Protein AF-A0A672M7U2-F1 (afdb_monomer)

Mean predicted aligned error: 5.28 Å

Second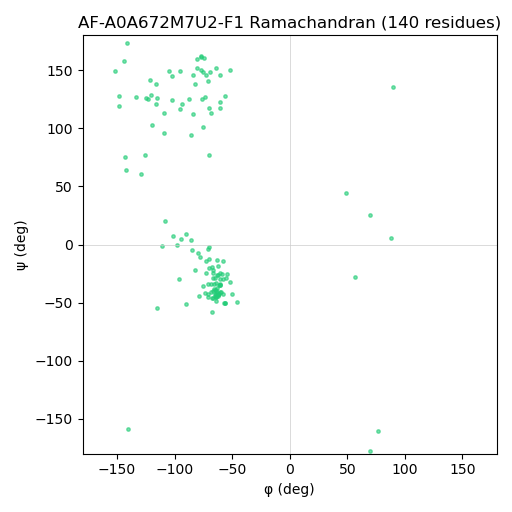ary structure (DSSP, 8-state):
-PPPEEEEEE--S-TTSHHHHHHHHHHHHHHHTTPEEEEEETTTTT------GGGB-S--S-GGG--HHHHHHHHHHTT-B-HHHHHHHHHHHH-SEESSSSS--------SS-GGGGSTTSTT--TTTGGGHIIIIIGGG-

Solvent-accessible surface area (backbone atoms only — not comparable to full-atom values): 8501 Å² total; per-residue (Å²): 130,84,79,48,27,32,37,45,80,40,85,65,83,52,79,89,34,70,67,38,53,52,50,52,52,50,51,52,55,41,43,76,72,56,30,49,74,47,75,48,46,40,54,86,65,65,56,82,86,72,92,56,77,77,52,40,56,77,83,68,92,46,73,96,67,73,48,68,73,64,50,50,54,51,25,53,77,70,72,24,44,27,70,69,61,48,52,54,52,51,51,56,72,64,17,59,32,23,67,52,43,75,25,62,62,68,93,82,86,87,74,94,68,58,75,72,35,35,33,76,89,20,92,71,27,40,55,69,63,77,50,43,50,58,49,70,68,27,54,67,61,78

Structure (mmCIF, N/CA/C/O backbone):
data_AF-A0A672M7U2-F1
#
_entry.id   AF-A0A672M7U2-F1
#
loop_
_atom_site.group_PDB
_atom_site.id
_atom_site.type_symbol
_atom_site.label_atom_id
_atom_site.label_alt_id
_atom_site.label_comp_id
_atom_site.label_asym_id
_atom_site.label_entity_id
_atom_site.label_seq_id
_atom_site.pdbx_PDB_ins_code
_atom_site.Cartn_x
_atom_site.Cartn_y
_atom_site.Cartn_z
_atom_site.occupancy
_atom_site.B_iso_or_equiv
_atom_site.auth_seq_id
_atom_site.auth_comp_id
_atom_site.auth_asym_id
_atom_site.auth_atom_id
_atom_site.pdbx_PDB_model_num
ATOM 1 N N . MET A 1 1 ? -28.865 -6.732 -4.164 1.00 60.06 1 MET A N 1
ATOM 2 C CA . MET A 1 1 ? -27.720 -5.914 -4.630 1.00 60.06 1 MET A CA 1
ATOM 3 C C . MET A 1 1 ? -26.501 -6.818 -4.697 1.00 60.06 1 MET A C 1
ATOM 5 O O . MET A 1 1 ? -26.462 -7.764 -3.918 1.00 60.06 1 MET A O 1
ATOM 9 N N . ALA A 1 2 ? -25.561 -6.577 -5.613 1.00 78.38 2 ALA A N 1
ATOM 10 C CA . ALA A 1 2 ? -24.298 -7.317 -5.638 1.00 78.38 2 ALA A CA 1
ATOM 11 C C . ALA A 1 2 ? -23.480 -7.039 -4.363 1.00 78.38 2 ALA A C 1
ATOM 13 O O . ALA A 1 2 ? -23.625 -5.975 -3.753 1.00 78.38 2 ALA A O 1
ATOM 14 N N . GLN A 1 3 ? -22.654 -8.002 -3.948 1.00 85.81 3 GLN A N 1
ATOM 15 C CA . GLN A 1 3 ? -21.775 -7.831 -2.796 1.00 85.81 3 GLN A CA 1
ATOM 16 C C . GLN A 1 3 ? -20.611 -6.908 -3.167 1.00 85.81 3 GLN A C 1
ATOM 18 O O . GLN A 1 3 ? -19.909 -7.161 -4.143 1.00 85.81 3 GLN A O 1
ATOM 23 N N . LYS A 1 4 ? -20.400 -5.854 -2.377 1.00 91.25 4 LYS A N 1
ATOM 24 C CA . LYS A 1 4 ? -19.287 -4.919 -2.571 1.00 91.25 4 LYS A CA 1
ATOM 25 C C . LYS A 1 4 ? -17.980 -5.518 -2.071 1.00 91.25 4 LYS A C 1
ATOM 27 O O . LYS A 1 4 ? -17.990 -6.253 -1.087 1.00 91.25 4 LYS A O 1
ATOM 32 N N . THR A 1 5 ? -16.857 -5.140 -2.672 1.00 93.06 5 THR A N 1
ATOM 33 C CA . THR A 1 5 ? -15.523 -5.582 -2.231 1.00 93.06 5 THR A CA 1
ATOM 34 C C . THR A 1 5 ? -14.691 -4.393 -1.755 1.00 93.06 5 THR A C 1
ATOM 36 O O . THR A 1 5 ? -14.699 -3.344 -2.395 1.00 93.06 5 THR A O 1
ATOM 39 N N . ALA A 1 6 ? -13.965 -4.553 -0.651 1.00 92.00 6 ALA A N 1
ATOM 40 C CA . ALA A 1 6 ? -13.003 -3.583 -0.135 1.00 92.00 6 ALA A CA 1
ATOM 41 C C . ALA A 1 6 ? -11.607 -4.217 -0.034 1.00 92.00 6 ALA A C 1
ATOM 43 O O . ALA A 1 6 ? -11.502 -5.378 0.357 1.00 92.00 6 ALA A O 1
ATOM 44 N N . LEU A 1 7 ? -10.553 -3.464 -0.356 1.00 93.75 7 LEU A N 1
ATOM 45 C CA . LEU A 1 7 ? -9.155 -3.880 -0.209 1.00 93.75 7 LEU A CA 1
ATOM 46 C C . LEU A 1 7 ? -8.454 -2.997 0.826 1.00 93.75 7 LEU A C 1
ATOM 48 O O . LEU A 1 7 ? -8.445 -1.772 0.702 1.00 93.75 7 LEU A O 1
ATOM 52 N N . ILE A 1 8 ? -7.844 -3.634 1.824 1.00 92.44 8 ILE A N 1
ATOM 53 C CA . ILE A 1 8 ? -7.008 -2.987 2.836 1.00 92.44 8 ILE A CA 1
ATOM 54 C C . ILE A 1 8 ? -5.553 -3.378 2.577 1.00 92.44 8 ILE A C 1
ATOM 56 O O . ILE A 1 8 ? -5.175 -4.532 2.767 1.00 92.44 8 ILE A O 1
ATOM 60 N N . VAL A 1 9 ? -4.726 -2.409 2.188 1.00 92.62 9 VAL A N 1
ATOM 61 C CA . VAL A 1 9 ? -3.267 -2.571 2.165 1.00 92.62 9 VAL A CA 1
ATOM 62 C C . VAL A 1 9 ? -2.733 -2.193 3.545 1.00 92.62 9 VAL A C 1
ATOM 64 O O . VAL A 1 9 ? -3.026 -1.110 4.051 1.00 92.62 9 VAL A O 1
ATOM 67 N N . TYR A 1 10 ? -1.987 -3.095 4.177 1.00 92.38 10 TYR A N 1
ATOM 68 C CA . TYR A 1 10 ? -1.482 -2.937 5.538 1.00 92.38 10 TYR A CA 1
ATOM 69 C C . TYR A 1 10 ? 0.041 -3.098 5.567 1.00 92.38 10 TYR A C 1
ATOM 71 O O . TYR A 1 10 ? 0.587 -4.097 5.106 1.00 92.38 10 TYR A O 1
ATOM 79 N N . ALA A 1 11 ? 0.722 -2.100 6.129 1.00 93.62 11 ALA A N 1
ATOM 80 C CA . ALA A 1 11 ? 2.171 -1.945 6.051 1.00 93.62 11 ALA A CA 1
ATOM 81 C C . ALA A 1 11 ? 2.794 -1.738 7.444 1.00 93.62 11 ALA A C 1
ATOM 83 O O . ALA A 1 11 ? 3.389 -0.697 7.715 1.00 93.62 11 ALA A O 1
ATOM 84 N N . HIS A 1 12 ? 2.646 -2.711 8.353 1.00 92.81 12 HIS A N 1
ATOM 85 C CA . HIS A 1 12 ? 3.325 -2.662 9.653 1.00 92.81 12 HIS A CA 1
ATOM 86 C C . HIS A 1 12 ? 3.680 -4.060 10.201 1.00 92.81 12 HIS A C 1
ATOM 88 O O . HIS A 1 12 ? 2.823 -4.924 10.356 1.00 92.81 12 HIS A O 1
ATOM 94 N N . GLN A 1 13 ? 4.945 -4.272 10.570 1.00 91.88 13 GLN A N 1
ATOM 95 C CA . GLN A 1 13 ? 5.507 -5.589 10.903 1.00 91.88 13 GLN A CA 1
ATOM 96 C C . GLN A 1 13 ? 4.952 -6.246 12.176 1.00 91.88 13 GLN A C 1
ATOM 98 O O . GLN A 1 13 ? 4.953 -7.468 12.290 1.00 91.88 13 GLN A O 1
ATOM 103 N N . SER A 1 14 ? 4.516 -5.460 13.167 1.00 92.44 14 SER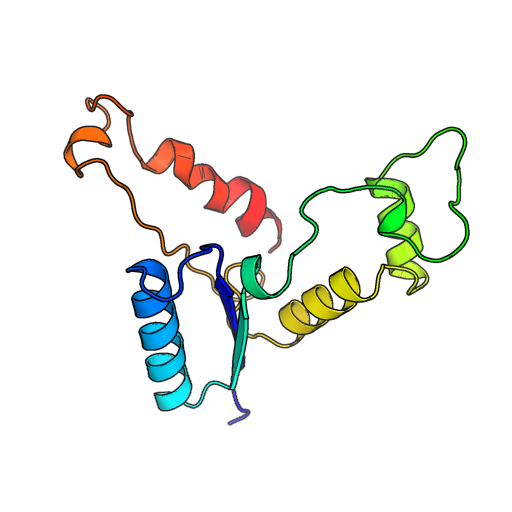 A N 1
ATOM 104 C CA . SER A 1 14 ? 4.053 -6.012 14.451 1.00 92.44 14 SER A CA 1
ATOM 105 C C . SER A 1 14 ? 2.533 -6.230 14.471 1.00 92.44 14 SER A C 1
ATOM 107 O O . SER A 1 14 ? 1.796 -5.240 14.363 1.00 92.44 14 SER A O 1
ATOM 109 N N . PRO A 1 15 ? 2.044 -7.469 14.698 1.00 90.38 15 PRO A N 1
ATOM 110 C CA . PRO A 1 15 ? 0.616 -7.763 14.840 1.00 90.38 15 PRO A CA 1
ATOM 111 C C . PRO A 1 15 ? 0.032 -7.273 16.176 1.00 90.38 15 PRO A C 1
ATOM 113 O O . PRO A 1 15 ? -1.180 -7.177 16.311 1.00 90.38 15 PRO A O 1
ATOM 116 N N . ALA A 1 16 ? 0.874 -6.922 17.154 1.00 93.62 16 ALA A N 1
ATOM 117 C CA . ALA A 1 16 ? 0.459 -6.307 18.419 1.00 93.62 16 ALA A CA 1
ATOM 118 C C . ALA A 1 16 ? 0.421 -4.764 18.354 1.00 93.62 16 ALA A C 1
ATOM 120 O O . ALA A 1 16 ? 0.322 -4.094 19.380 1.00 93.62 16 ALA A O 1
ATOM 121 N N . SER A 1 17 ? 0.566 -4.181 17.161 1.00 92.12 17 SER A N 1
ATOM 122 C CA . SER A 1 17 ? 0.586 -2.730 16.974 1.00 92.12 17 SER A CA 1
ATOM 123 C C . SER A 1 17 ? -0.809 -2.106 16.957 1.00 92.12 17 SER A C 1
ATOM 125 O O . SER A 1 17 ? -1.803 -2.749 16.623 1.00 92.12 17 SER A O 1
ATOM 127 N N . PHE A 1 18 ? -0.872 -0.798 17.217 1.00 91.25 18 PHE A N 1
ATOM 128 C CA . PHE A 1 18 ? -2.102 -0.029 17.023 1.00 91.25 18 PHE A CA 1
ATOM 129 C C . PHE A 1 18 ? -2.584 -0.060 15.560 1.00 91.25 18 PHE A C 1
ATOM 131 O O . PHE A 1 18 ? -3.784 -0.120 15.312 1.00 91.25 18 PHE A O 1
ATOM 138 N N . ASN A 1 19 ? -1.661 -0.100 14.590 1.00 91.12 19 ASN A N 1
ATOM 139 C CA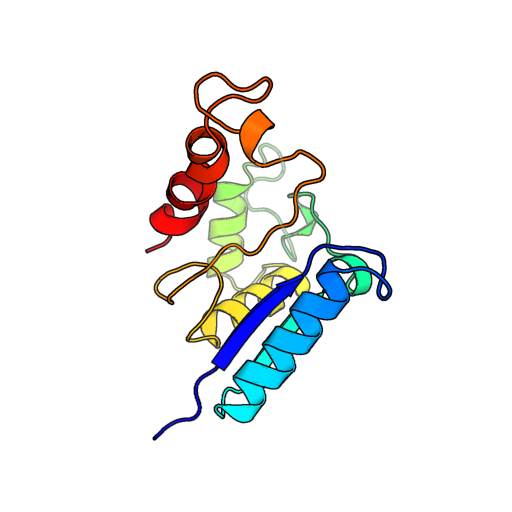 . ASN A 1 19 ? -2.002 -0.240 13.173 1.00 91.12 19 ASN A CA 1
ATOM 140 C C . ASN A 1 19 ? -2.670 -1.596 12.874 1.00 91.12 19 ASN A C 1
ATOM 142 O O . ASN A 1 19 ? -3.640 -1.636 12.119 1.00 91.12 19 ASN A O 1
ATOM 146 N N . ALA A 1 20 ? -2.213 -2.692 13.494 1.00 90.69 20 ALA A N 1
ATOM 147 C CA . ALA A 1 20 ? -2.864 -4.001 13.381 1.00 90.69 20 ALA A CA 1
ATOM 148 C C . ALA A 1 20 ? -4.279 -3.975 13.981 1.00 90.69 20 ALA A C 1
ATOM 150 O O . ALA A 1 20 ? -5.233 -4.402 13.335 1.00 90.69 20 ALA A O 1
ATOM 151 N N . ALA A 1 21 ? -4.444 -3.380 15.167 1.00 92.00 21 ALA A N 1
ATOM 152 C CA . ALA A 1 21 ? -5.761 -3.211 15.782 1.00 92.00 21 ALA A CA 1
ATOM 153 C C . ALA A 1 21 ? -6.712 -2.365 14.908 1.00 92.00 21 ALA A C 1
ATOM 155 O O . ALA A 1 21 ? -7.881 -2.715 14.746 1.00 92.00 21 ALA A O 1
ATOM 156 N N . ALA A 1 22 ? -6.216 -1.285 14.294 1.00 91.31 22 ALA A N 1
ATOM 157 C CA . ALA A 1 22 ? -6.994 -0.442 13.385 1.00 91.31 22 ALA A CA 1
ATOM 158 C C . ALA A 1 22 ? -7.415 -1.194 12.107 1.00 91.31 22 ALA A C 1
ATOM 160 O O . ALA A 1 22 ? -8.579 -1.111 11.705 1.00 91.31 22 ALA A O 1
ATOM 161 N N . ARG A 1 23 ? -6.504 -1.981 11.510 1.00 93.19 23 ARG A N 1
ATOM 162 C CA . ARG A 1 23 ? -6.798 -2.903 10.397 1.00 93.19 23 ARG A CA 1
ATOM 163 C C . ARG A 1 23 ? -7.909 -3.878 10.780 1.00 93.19 23 ARG A C 1
ATOM 165 O O . ARG A 1 23 ? -8.888 -3.999 10.048 1.00 93.19 23 ARG A O 1
ATOM 172 N N . ASP A 1 24 ? -7.790 -4.539 11.927 1.00 95.44 24 ASP A N 1
ATOM 173 C CA . ASP A 1 24 ? -8.735 -5.575 12.355 1.00 95.44 24 ASP A CA 1
ATOM 174 C C . ASP A 1 24 ? -10.132 -4.994 12.631 1.00 95.44 24 ASP A C 1
ATOM 176 O O . ASP A 1 24 ? -11.142 -5.583 12.237 1.00 95.44 24 ASP A O 1
ATOM 180 N N . VAL A 1 25 ? -10.208 -3.795 13.220 1.00 95.94 25 VAL A N 1
ATOM 181 C CA . VAL A 1 25 ? -11.467 -3.046 13.374 1.00 95.94 25 VAL A CA 1
ATOM 182 C C . VAL A 1 25 ? -12.070 -2.682 12.013 1.00 95.94 25 VAL A C 1
ATOM 184 O O . VAL A 1 25 ? -13.277 -2.857 11.829 1.00 95.94 25 VAL A O 1
ATOM 187 N N . ALA A 1 26 ? -11.265 -2.237 11.042 1.00 91.94 26 ALA A N 1
ATOM 188 C CA . ALA A 1 26 ? -11.742 -1.924 9.694 1.00 91.94 26 ALA A CA 1
ATOM 189 C C . ALA A 1 26 ? -12.288 -3.169 8.969 1.00 91.94 26 ALA A C 1
ATOM 191 O O . ALA A 1 26 ? -13.398 -3.122 8.433 1.00 91.94 26 ALA A O 1
ATOM 192 N N . VAL A 1 27 ? -11.572 -4.302 9.026 1.00 95.56 27 VAL A N 1
ATOM 193 C CA . VAL A 1 27 ? -12.030 -5.599 8.492 1.00 95.56 27 VAL A CA 1
ATOM 194 C C . VAL A 1 27 ? -13.375 -5.986 9.107 1.00 95.56 27 VAL A C 1
ATOM 196 O O . VAL A 1 27 ? -14.328 -6.274 8.378 1.00 95.56 27 VAL A O 1
ATOM 199 N N . GLN A 1 28 ? -13.494 -5.946 10.437 1.00 97.44 28 GLN A N 1
ATOM 200 C CA . GLN A 1 28 ? -14.737 -6.290 11.132 1.00 97.44 28 GLN A CA 1
ATOM 201 C C . GLN A 1 28 ? -15.891 -5.347 10.762 1.00 97.44 28 GLN A C 1
ATOM 203 O O . GLN A 1 28 ? -17.010 -5.809 10.539 1.00 97.44 28 GLN A O 1
ATOM 208 N N . ALA A 1 29 ? -15.643 -4.037 10.700 1.00 95.38 29 ALA A N 1
ATOM 209 C CA . ALA A 1 29 ? -16.666 -3.034 10.414 1.00 95.38 29 ALA A CA 1
ATOM 210 C C . ALA A 1 29 ? -17.189 -3.121 8.971 1.00 95.38 29 ALA A C 1
ATOM 212 O O . ALA A 1 29 ? -18.397 -3.008 8.755 1.00 95.38 29 ALA A O 1
ATOM 213 N N . LEU A 1 30 ? -16.308 -3.348 7.993 1.00 94.06 30 LEU A N 1
ATOM 214 C CA . LEU A 1 30 ? -16.682 -3.528 6.587 1.00 94.06 30 LEU A CA 1
ATOM 215 C C . LEU A 1 30 ? -17.400 -4.866 6.364 1.00 94.06 30 LEU A C 1
ATOM 217 O O . LEU A 1 30 ? -18.447 -4.898 5.715 1.00 94.06 30 LEU A O 1
ATOM 221 N N . THR A 1 31 ? -16.920 -5.950 6.982 1.00 95.94 31 THR A N 1
ATOM 222 C CA . THR A 1 31 ? -17.573 -7.272 6.909 1.00 95.94 31 THR A CA 1
ATOM 223 C C . THR A 1 31 ? -18.990 -7.231 7.492 1.00 95.94 31 THR A C 1
ATOM 225 O O . THR A 1 31 ? -19.926 -7.734 6.875 1.00 95.94 31 THR A O 1
ATOM 228 N N . LYS A 1 32 ? -19.196 -6.550 8.633 1.00 96.88 32 LYS A N 1
ATOM 229 C CA . LYS A 1 32 ? -20.531 -6.329 9.234 1.00 96.88 32 LYS A CA 1
ATOM 230 C C . LYS A 1 32 ? -21.478 -5.514 8.342 1.00 96.88 32 LYS A C 1
ATOM 232 O O . LYS A 1 32 ? -22.688 -5.674 8.449 1.00 96.88 32 LYS A O 1
ATOM 237 N N . GLN A 1 33 ? -20.943 -4.669 7.459 1.00 94.94 33 GLN A N 1
ATOM 238 C CA . GLN A 1 33 ? -21.703 -3.930 6.441 1.00 94.94 33 GLN A CA 1
ATOM 239 C C . GLN A 1 33 ? -21.924 -4.736 5.144 1.00 94.94 33 GLN A C 1
ATOM 241 O O . GLN A 1 33 ? -22.483 -4.211 4.183 1.00 94.94 33 GLN A O 1
ATOM 246 N N . GLY A 1 34 ? -21.499 -6.003 5.102 1.00 95.44 34 GLY A N 1
ATOM 247 C CA . GLY A 1 34 ? -21.688 -6.907 3.969 1.00 95.44 34 GLY A CA 1
ATOM 248 C C . GLY A 1 34 ? -20.591 -6.860 2.903 1.00 95.44 34 GLY A C 1
ATOM 249 O O . GLY A 1 34 ? -20.732 -7.538 1.886 1.00 95.44 34 GLY A O 1
ATOM 250 N N . TYR A 1 35 ? -19.500 -6.112 3.100 1.00 94.88 35 TYR A N 1
ATOM 251 C CA . TYR A 1 35 ? -18.386 -6.108 2.145 1.00 94.88 35 TYR A CA 1
ATOM 252 C C . TYR A 1 35 ? -17.614 -7.436 2.187 1.00 94.88 35 TYR A C 1
ATOM 254 O O . TYR A 1 35 ? -17.327 -7.965 3.260 1.00 94.88 35 TYR A O 1
ATOM 262 N N . LYS A 1 36 ? -17.197 -7.930 1.017 1.00 95.25 36 LYS A N 1
ATOM 263 C CA . LYS A 1 36 ? -16.063 -8.852 0.887 1.00 95.25 36 LYS A CA 1
ATOM 264 C C . LYS A 1 36 ? -14.796 -8.050 1.190 1.00 95.25 36 LYS A C 1
ATOM 266 O O . LYS A 1 36 ? -14.507 -7.096 0.474 1.00 95.25 36 LYS A O 1
ATOM 271 N N . VAL A 1 37 ? -14.051 -8.402 2.234 1.00 94.31 37 VAL A N 1
ATOM 272 C CA . VAL A 1 37 ? -12.806 -7.699 2.583 1.00 94.31 37 VAL A CA 1
ATOM 273 C C . VAL A 1 37 ? -11.601 -8.522 2.135 1.00 94.31 37 VAL A C 1
ATOM 275 O O . VAL A 1 37 ? -11.470 -9.688 2.498 1.00 94.31 37 VAL A O 1
ATOM 278 N N . LEU A 1 38 ? -10.737 -7.901 1.339 1.00 95.38 38 LEU A N 1
ATOM 279 C CA . LEU A 1 38 ? -9.416 -8.384 0.955 1.00 95.38 38 LEU A CA 1
ATOM 280 C C . LEU A 1 38 ? -8.364 -7.627 1.776 1.00 95.38 38 LEU A C 1
ATOM 282 O O . LEU A 1 38 ? -8.541 -6.441 2.066 1.00 95.38 38 LEU A O 1
ATOM 286 N N . VAL A 1 39 ? -7.274 -8.298 2.145 1.00 94.50 39 VAL A N 1
ATOM 287 C CA . VAL A 1 39 ? -6.171 -7.700 2.910 1.00 94.50 39 VAL A CA 1
ATOM 288 C C . VAL A 1 39 ? -4.845 -8.089 2.267 1.00 94.50 39 VAL A C 1
ATOM 290 O O . VAL A 1 39 ? -4.585 -9.278 2.096 1.00 94.50 39 VAL A O 1
ATOM 293 N N . SER A 1 40 ? -4.012 -7.095 1.968 1.00 94.56 40 SER A N 1
ATOM 294 C CA . SER A 1 40 ? -2.616 -7.281 1.562 1.00 94.56 40 SER A CA 1
ATOM 295 C C . SER A 1 40 ? -1.721 -6.808 2.709 1.00 94.56 40 SER A C 1
ATOM 297 O O . SER A 1 40 ? -1.499 -5.610 2.889 1.00 94.56 40 SER A O 1
ATOM 299 N N . ASP A 1 41 ? -1.280 -7.749 3.546 1.00 95.00 41 ASP A N 1
ATOM 300 C CA . ASP A 1 41 ? -0.352 -7.507 4.657 1.00 95.00 41 ASP A CA 1
ATOM 301 C C . ASP A 1 41 ? 1.083 -7.590 4.125 1.00 95.00 41 ASP A C 1
ATOM 303 O O . ASP A 1 41 ? 1.656 -8.673 4.008 1.00 95.00 41 ASP A O 1
ATOM 307 N N . LEU A 1 42 ? 1.651 -6.438 3.761 1.00 93.31 42 LEU A N 1
ATOM 308 C CA . LEU A 1 42 ? 2.907 -6.361 3.009 1.00 93.31 42 LEU A CA 1
ATOM 309 C C . LEU A 1 42 ? 4.088 -7.004 3.752 1.00 93.31 42 LEU A C 1
ATOM 311 O O . LEU A 1 42 ? 4.994 -7.542 3.119 1.00 93.31 42 LEU A O 1
ATOM 315 N N . TYR A 1 43 ? 4.070 -6.986 5.088 1.00 92.12 43 TYR A N 1
ATOM 316 C CA . TYR A 1 43 ? 5.106 -7.626 5.898 1.00 92.12 43 TYR A CA 1
ATOM 317 C C . TYR A 1 43 ? 4.898 -9.138 5.995 1.00 92.12 43 TYR A C 1
ATOM 319 O O . TYR A 1 43 ? 5.858 -9.882 5.817 1.00 92.12 43 TYR A O 1
ATOM 327 N N . ALA A 1 44 ? 3.668 -9.612 6.219 1.00 94.62 44 ALA A N 1
ATOM 328 C CA . ALA A 1 44 ? 3.387 -11.050 6.228 1.00 94.62 44 ALA A CA 1
ATOM 329 C C . ALA A 1 44 ? 3.602 -11.706 4.848 1.00 94.62 44 ALA A C 1
ATOM 331 O O . ALA A 1 44 ? 3.962 -12.879 4.773 1.00 94.62 44 ALA A O 1
ATOM 332 N N . MET A 1 45 ? 3.420 -10.943 3.766 1.00 94.69 45 MET A N 1
ATOM 333 C CA . MET A 1 45 ? 3.673 -11.361 2.384 1.00 94.69 45 MET A CA 1
ATOM 334 C C . MET A 1 45 ? 5.162 -11.348 1.991 1.00 94.69 45 MET A C 1
ATOM 336 O O . MET A 1 45 ? 5.491 -11.855 0.924 1.00 94.69 45 MET A O 1
ATOM 340 N N . ASN A 1 46 ? 6.058 -10.767 2.804 1.00 95.38 46 ASN A N 1
ATOM 341 C CA . ASN A 1 46 ? 7.429 -10.405 2.400 1.00 95.38 46 ASN A CA 1
ATOM 342 C C . ASN A 1 46 ? 7.463 -9.619 1.070 1.00 95.38 46 ASN A C 1
ATOM 344 O O . ASN A 1 46 ? 8.265 -9.910 0.184 1.00 95.38 46 ASN A O 1
ATOM 348 N N . PHE A 1 47 ? 6.561 -8.644 0.920 1.00 93.56 47 PHE A N 1
ATOM 349 C CA . PHE A 1 47 ? 6.329 -7.931 -0.336 1.00 93.56 47 PHE A CA 1
ATOM 350 C C . PHE A 1 47 ? 7.605 -7.275 -0.893 1.00 93.56 47 PHE A C 1
ATOM 352 O O . PHE A 1 47 ? 8.279 -6.495 -0.211 1.00 93.56 47 PHE A O 1
ATOM 359 N N . LYS A 1 48 ? 7.909 -7.552 -2.165 1.00 96.25 48 LYS A N 1
ATOM 360 C CA . LYS A 1 48 ? 9.063 -7.002 -2.879 1.00 96.25 48 LYS A CA 1
ATOM 361 C C . LYS A 1 48 ? 8.806 -5.537 -3.254 1.00 96.25 48 LYS A C 1
ATOM 363 O O . LYS A 1 48 ? 8.149 -5.233 -4.239 1.00 96.25 48 LYS A O 1
ATOM 368 N N . ALA A 1 49 ? 9.373 -4.609 -2.485 1.00 93.81 49 ALA A N 1
ATOM 369 C CA . ALA A 1 49 ? 9.226 -3.169 -2.733 1.00 93.81 49 ALA A CA 1
ATOM 370 C C . ALA A 1 49 ? 10.140 -2.602 -3.847 1.00 93.81 49 ALA A C 1
ATOM 372 O O . ALA A 1 49 ? 10.016 -1.430 -4.202 1.00 93.81 49 ALA A O 1
ATOM 373 N N . SER A 1 50 ? 11.077 -3.397 -4.375 1.00 96.50 50 SER A N 1
ATOM 374 C CA . SER A 1 50 ? 12.060 -2.958 -5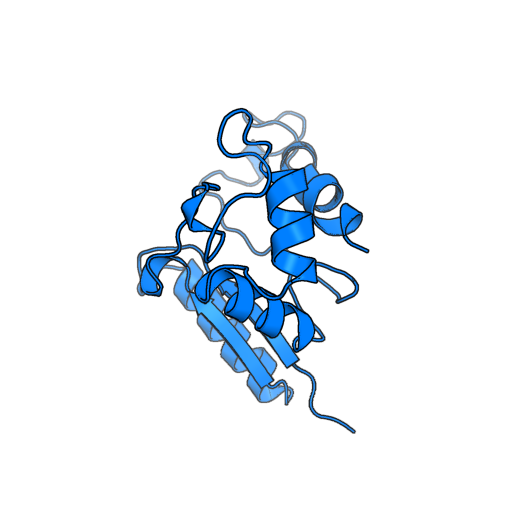.375 1.00 96.50 50 SER A CA 1
ATOM 375 C C . SER A 1 50 ? 11.602 -3.281 -6.796 1.00 96.50 50 SER A C 1
ATOM 377 O O . SER A 1 50 ? 11.533 -4.451 -7.157 1.00 96.50 50 SER A O 1
ATOM 379 N N . ALA A 1 51 ? 11.393 -2.248 -7.612 1.00 94.81 51 ALA A N 1
ATOM 380 C CA . ALA A 1 51 ? 11.164 -2.366 -9.052 1.00 94.81 51 ALA A CA 1
ATOM 381 C C . ALA A 1 51 ? 12.446 -2.839 -9.774 1.00 94.81 51 ALA A C 1
ATOM 383 O O . ALA A 1 51 ? 13.443 -2.111 -9.802 1.00 94.81 51 ALA A O 1
ATOM 384 N N . THR A 1 52 ? 12.445 -4.046 -10.345 1.00 96.06 52 THR A N 1
ATOM 385 C CA . THR A 1 52 ? 13.597 -4.661 -11.038 1.00 96.06 52 THR A CA 1
ATOM 386 C C . THR A 1 52 ? 13.156 -5.437 -12.288 1.00 96.06 52 THR A C 1
ATOM 388 O O . THR A 1 52 ? 11.974 -5.628 -12.547 1.00 96.06 52 THR A O 1
ATOM 391 N N . ALA A 1 53 ? 14.108 -5.928 -13.086 1.00 95.31 53 ALA A N 1
ATOM 392 C CA . ALA A 1 53 ? 13.799 -6.794 -14.228 1.00 95.31 53 ALA A CA 1
ATOM 393 C C . ALA A 1 53 ? 13.116 -8.127 -13.840 1.00 95.31 53 ALA A C 1
ATOM 395 O O . ALA A 1 53 ? 12.488 -8.754 -14.684 1.00 95.31 53 ALA A O 1
ATOM 396 N N . GLU A 1 54 ? 13.206 -8.547 -12.572 1.00 95.69 54 GLU A N 1
ATOM 397 C CA . GLU A 1 54 ? 12.584 -9.780 -12.057 1.00 95.69 54 GLU A CA 1
ATOM 398 C C . GLU A 1 54 ? 11.047 -9.683 -11.982 1.00 95.69 54 GLU A C 1
ATOM 400 O O . GLU A 1 54 ? 10.378 -10.697 -11.810 1.00 95.69 54 GLU A O 1
ATOM 405 N N . ASP A 1 55 ? 10.486 -8.476 -12.126 1.00 97.06 55 ASP A N 1
ATOM 406 C CA . ASP A 1 55 ? 9.038 -8.221 -12.197 1.00 97.06 55 ASP A CA 1
ATOM 407 C C . ASP A 1 55 ? 8.412 -8.709 -13.526 1.00 97.06 55 ASP A C 1
ATOM 409 O O . ASP A 1 55 ? 7.196 -8.641 -13.727 1.00 97.06 55 ASP A O 1
ATOM 413 N N . ILE A 1 56 ? 9.244 -9.216 -14.446 1.00 96.94 56 ILE A N 1
ATOM 414 C CA . ILE A 1 56 ? 8.876 -9.669 -15.788 1.00 96.94 56 ILE A CA 1
ATOM 415 C C . ILE A 1 56 ? 9.298 -11.132 -15.973 1.00 96.94 56 ILE A C 1
ATOM 417 O O . ILE A 1 56 ? 10.464 -11.493 -15.830 1.00 96.94 56 ILE A O 1
ATOM 421 N N . LYS A 1 57 ? 8.340 -11.986 -16.347 1.00 96.38 57 LYS A N 1
ATOM 422 C CA . LYS A 1 57 ? 8.578 -13.377 -16.747 1.00 96.38 57 LYS A CA 1
ATOM 423 C C . LYS A 1 57 ? 9.010 -13.461 -18.216 1.00 96.38 57 LYS A C 1
ATOM 425 O O . LYS A 1 57 ? 8.407 -12.853 -19.108 1.00 96.38 57 LYS A O 1
ATOM 430 N N . GLY A 1 58 ? 10.004 -14.311 -18.465 1.00 92.88 58 GLY A N 1
ATOM 431 C CA . GLY A 1 58 ? 10.594 -14.512 -19.788 1.00 92.88 58 GLY A CA 1
ATOM 432 C C . GLY A 1 58 ? 11.537 -13.377 -20.188 1.00 92.88 58 GLY A C 1
ATOM 433 O O . GLY A 1 58 ? 12.022 -12.631 -19.342 1.00 92.88 58 GLY A O 1
ATOM 434 N N . ASP A 1 59 ? 11.803 -13.263 -21.486 1.00 92.94 59 ASP A N 1
ATOM 435 C CA . ASP A 1 59 ? 12.796 -12.321 -21.994 1.00 92.94 59 ASP A CA 1
ATOM 436 C C . ASP A 1 59 ? 12.322 -10.856 -21.929 1.00 92.94 59 ASP A C 1
ATOM 438 O O . ASP A 1 59 ? 11.142 -10.526 -22.124 1.00 92.94 59 ASP A O 1
ATOM 442 N N . LEU A 1 60 ? 13.284 -9.965 -21.678 1.00 92.50 60 LEU A N 1
ATOM 443 C CA . LEU A 1 60 ? 13.127 -8.5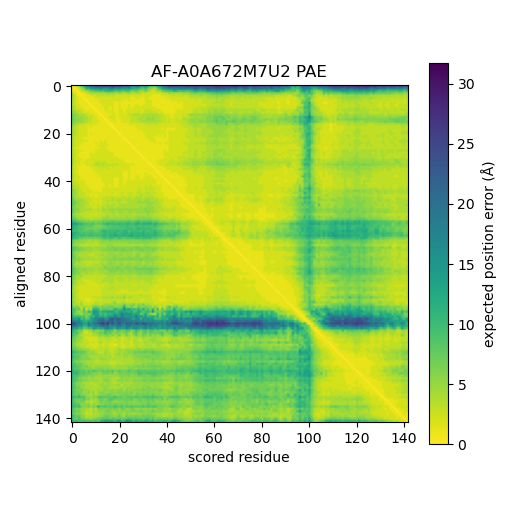16 -21.806 1.00 92.50 60 LEU A CA 1
ATOM 444 C C . LEU A 1 60 ? 13.146 -8.118 -23.285 1.00 92.50 60 LEU A C 1
ATOM 446 O O . LEU A 1 60 ? 13.858 -8.718 -24.091 1.00 92.50 60 LEU A O 1
ATOM 450 N N . LYS A 1 61 ? 12.418 -7.060 -23.647 1.00 90.06 61 LYS A N 1
ATOM 451 C CA . LYS A 1 61 ? 12.391 -6.549 -25.024 1.00 90.06 61 LYS A CA 1
ATOM 452 C C . LYS A 1 61 ? 13.707 -5.871 -25.413 1.00 90.06 61 LYS A C 1
ATOM 454 O O . LYS A 1 61 ? 14.099 -5.926 -26.578 1.00 90.06 61 LYS A O 1
ATOM 459 N N . ASN A 1 62 ? 14.370 -5.219 -24.462 1.00 91.06 62 ASN A N 1
ATOM 460 C CA . ASN A 1 62 ? 15.644 -4.533 -24.640 1.00 91.06 62 ASN A CA 1
ATOM 461 C C . ASN A 1 62 ? 16.541 -4.688 -23.389 1.00 91.06 62 ASN A C 1
ATOM 463 O O . ASN A 1 62 ? 16.687 -3.738 -22.614 1.00 91.06 62 ASN A O 1
ATOM 467 N N . PRO A 1 63 ? 17.150 -5.870 -23.166 1.00 89.25 63 PRO A N 1
ATOM 468 C CA . PRO A 1 63 ? 17.955 -6.139 -21.969 1.00 89.25 63 PRO A CA 1
ATOM 469 C C . PRO A 1 63 ? 19.176 -5.212 -21.837 1.00 89.25 63 PRO A C 1
ATOM 471 O O . PRO A 1 63 ? 19.510 -4.798 -20.730 1.00 89.25 63 PRO A O 1
ATOM 474 N N . GLU A 1 64 ? 19.796 -4.824 -22.956 1.00 92.25 64 GLU A N 1
ATOM 475 C CA . GLU A 1 64 ? 20.966 -3.927 -22.993 1.00 92.25 64 GLU A CA 1
ATOM 476 C C . GLU A 1 64 ? 20.629 -2.471 -22.616 1.00 92.25 64 GLU A C 1
ATOM 478 O O . GLU A 1 64 ? 21.511 -1.692 -22.253 1.00 92.25 64 GLU A O 1
ATOM 483 N N . HIS A 1 65 ? 19.355 -2.075 -22.704 1.00 93.06 65 HIS A N 1
ATOM 484 C CA . HIS A 1 65 ? 18.895 -0.738 -22.332 1.00 93.06 65 HIS A CA 1
ATOM 485 C C . HIS A 1 65 ? 17.522 -0.801 -21.652 1.00 93.06 65 HIS A C 1
ATOM 487 O O . HIS A 1 65 ? 16.514 -0.293 -22.154 1.00 93.06 65 HIS A O 1
ATOM 493 N N . PHE A 1 66 ? 17.508 -1.453 -20.488 1.00 93.81 66 PHE A N 1
ATOM 494 C CA . PHE A 1 66 ? 16.319 -1.653 -19.668 1.00 93.81 66 PHE A CA 1
ATOM 495 C C . PHE A 1 66 ? 15.689 -0.323 -19.221 1.00 93.81 66 PHE A C 1
ATOM 497 O O . PHE A 1 66 ? 16.277 0.443 -18.455 1.00 93.81 66 PHE A O 1
ATOM 504 N N . ILE A 1 67 ? 14.448 -0.077 -19.652 1.00 95.69 67 ILE A N 1
ATOM 505 C CA . ILE A 1 67 ? 13.613 1.036 -19.183 1.00 95.69 67 ILE A CA 1
ATOM 506 C C . ILE A 1 67 ? 12.355 0.439 -18.553 1.00 95.69 67 ILE A C 1
ATOM 508 O O . ILE A 1 67 ? 11.429 0.055 -19.268 1.00 95.69 67 ILE A O 1
ATOM 512 N N . TYR A 1 68 ? 12.314 0.408 -17.216 1.00 95.44 68 TYR A N 1
ATOM 513 C CA . TYR A 1 68 ? 11.276 -0.270 -16.426 1.00 95.44 68 TYR A CA 1
ATOM 514 C C . TYR A 1 68 ? 9.845 0.007 -16.918 1.00 95.44 68 TYR A C 1
ATOM 516 O O . TYR A 1 68 ? 9.101 -0.926 -17.187 1.00 95.44 68 TYR A O 1
ATOM 524 N N . ASN A 1 69 ? 9.474 1.275 -17.129 1.00 93.25 69 ASN A N 1
ATOM 525 C CA . ASN A 1 69 ? 8.126 1.646 -17.585 1.00 93.25 69 ASN A CA 1
ATOM 526 C C . ASN A 1 69 ? 7.754 1.031 -18.953 1.00 93.25 69 ASN A C 1
ATOM 528 O O . ASN A 1 69 ? 6.638 0.554 -19.144 1.00 93.25 69 ASN A O 1
ATOM 532 N N . ASN A 1 70 ? 8.695 1.011 -19.901 1.00 95.00 70 ASN A N 1
ATOM 533 C CA . ASN A 1 70 ? 8.454 0.487 -21.248 1.00 95.00 70 ASN A CA 1
ATOM 534 C C . ASN A 1 70 ? 8.372 -1.045 -21.243 1.00 95.00 70 ASN A C 1
ATOM 536 O O . ASN A 1 70 ? 7.513 -1.620 -21.908 1.00 95.00 70 ASN A O 1
ATOM 540 N N . GLU A 1 71 ? 9.261 -1.695 -20.490 1.00 96.19 71 GLU A N 1
ATOM 541 C CA . GLU A 1 71 ? 9.307 -3.153 -20.353 1.00 96.19 71 GLU A CA 1
ATOM 542 C C . GLU A 1 71 ? 8.070 -3.676 -19.609 1.00 96.19 71 GLU A C 1
ATOM 544 O O . GLU A 1 71 ? 7.401 -4.582 -20.100 1.00 96.19 71 GLU A O 1
ATOM 549 N N . MET A 1 72 ? 7.684 -3.038 -18.497 1.00 95.12 72 MET A N 1
ATOM 550 C CA . MET A 1 72 ? 6.477 -3.383 -17.736 1.00 95.12 72 MET A CA 1
ATOM 551 C C . MET A 1 72 ? 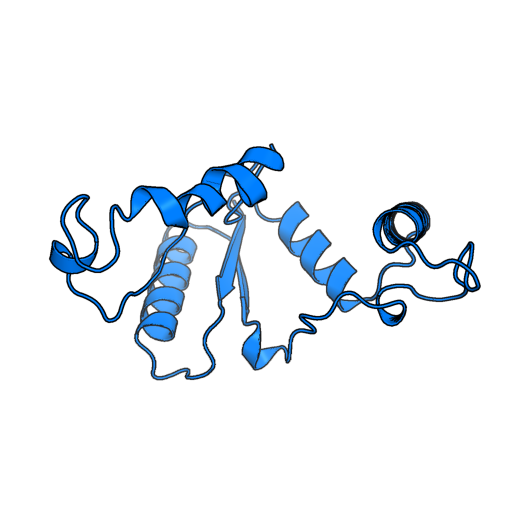5.192 -3.171 -18.538 1.00 95.12 72 MET A C 1
ATOM 553 O O . MET A 1 72 ? 4.277 -3.981 -18.431 1.00 95.12 72 MET A O 1
ATOM 557 N N . MET A 1 73 ? 5.108 -2.127 -19.373 1.00 94.00 73 MET A N 1
ATOM 558 C CA . MET A 1 73 ? 3.945 -1.914 -20.244 1.00 94.00 73 MET A CA 1
ATOM 559 C C . MET A 1 73 ? 3.768 -3.059 -21.251 1.00 94.00 73 MET A C 1
ATOM 561 O O . MET A 1 73 ? 2.647 -3.517 -21.466 1.00 94.00 73 MET A O 1
ATOM 565 N N . VAL A 1 74 ? 4.864 -3.536 -21.851 1.00 94.94 74 VAL A N 1
ATOM 566 C CA . VAL A 1 74 ? 4.836 -4.670 -22.789 1.00 94.94 74 VAL A CA 1
ATOM 567 C C . VAL A 1 74 ? 4.558 -5.977 -22.044 1.00 94.94 74 VAL A C 1
ATOM 569 O O . VAL A 1 74 ? 3.688 -6.740 -22.449 1.00 94.94 74 VAL A O 1
ATOM 572 N N . ALA A 1 75 ? 5.222 -6.212 -20.910 1.00 95.69 75 ALA A N 1
ATOM 573 C CA . ALA A 1 75 ? 4.982 -7.390 -20.082 1.00 95.69 75 ALA A CA 1
ATOM 574 C C . ALA A 1 75 ? 3.537 -7.456 -19.556 1.00 95.69 75 ALA A C 1
ATOM 576 O O . ALA A 1 75 ? 2.967 -8.540 -19.494 1.00 95.69 75 ALA A O 1
ATOM 577 N N . TRP A 1 76 ? 2.910 -6.321 -19.239 1.00 95.12 76 TRP A N 1
ATOM 578 C CA . TRP A 1 76 ? 1.487 -6.245 -18.895 1.00 95.12 76 TRP A CA 1
ATOM 579 C C . TRP A 1 76 ? 0.583 -6.637 -20.072 1.00 95.12 76 TRP A C 1
ATOM 581 O O . TRP A 1 76 ? -0.285 -7.490 -19.905 1.00 95.12 76 TRP A O 1
ATOM 591 N N . GLN A 1 77 ? 0.823 -6.085 -21.268 1.00 93.62 77 GLN A N 1
ATOM 592 C CA . GLN A 1 77 ? 0.060 -6.420 -22.481 1.00 93.62 77 GLN A CA 1
ATOM 593 C C . GLN A 1 77 ? 0.167 -7.907 -22.858 1.00 93.62 77 GLN A C 1
ATOM 595 O O . GLN A 1 77 ? -0.813 -8.495 -23.312 1.00 93.62 77 GLN A O 1
ATOM 600 N N . ASP A 1 78 ? 1.330 -8.517 -22.624 1.00 95.00 78 ASP A N 1
ATOM 601 C CA . ASP A 1 78 ? 1.595 -9.931 -22.907 1.00 95.00 78 ASP A CA 1
ATOM 602 C C . ASP A 1 78 ? 1.157 -10.893 -21.776 1.00 95.00 78 ASP A C 1
ATOM 604 O O . ASP A 1 78 ? 1.304 -12.107 -21.916 1.00 95.00 78 ASP A O 1
ATOM 608 N N . GLY A 1 79 ? 0.682 -10.391 -20.627 1.00 94.50 79 GLY A N 1
ATOM 609 C CA . GLY A 1 79 ? 0.361 -11.221 -19.451 1.00 94.50 79 GLY A CA 1
ATOM 610 C C . GLY A 1 79 ? 1.586 -11.831 -18.743 1.00 94.50 79 GLY A C 1
ATOM 611 O O . GLY A 1 79 ? 1.486 -12.874 -18.097 1.00 94.50 79 GLY A O 1
ATOM 612 N N . ARG A 1 80 ? 2.756 -11.197 -18.875 1.00 97.12 80 ARG A N 1
ATOM 613 C CA . ARG A 1 80 ? 4.069 -11.655 -18.388 1.00 97.12 80 ARG A CA 1
ATOM 614 C C . ARG A 1 80 ? 4.552 -10.984 -17.098 1.00 97.12 80 ARG A C 1
ATOM 616 O O . ARG A 1 80 ? 5.681 -11.238 -16.694 1.00 97.12 80 ARG A O 1
ATOM 623 N N . LEU A 1 81 ? 3.742 -10.166 -16.426 1.00 97.12 81 LEU A N 1
ATOM 624 C CA . LEU A 1 81 ? 4.087 -9.650 -15.090 1.00 97.12 81 LEU A CA 1
ATOM 625 C C . LEU A 1 81 ? 4.260 -10.791 -14.080 1.00 97.12 81 LEU A C 1
ATOM 627 O O . LEU A 1 81 ? 3.555 -11.800 -14.180 1.00 97.12 81 LEU A O 1
ATOM 631 N N . SER A 1 82 ? 5.174 -10.631 -13.119 1.00 97.12 82 SER A N 1
ATOM 632 C CA . SER A 1 82 ? 5.387 -11.565 -12.004 1.00 97.12 82 SER A CA 1
ATOM 633 C C . SER A 1 82 ? 4.082 -11.883 -11.256 1.00 97.12 82 SER A C 1
ATOM 635 O O . SER A 1 82 ? 3.137 -11.091 -11.244 1.00 97.12 82 SER A O 1
ATOM 637 N N . ASP A 1 83 ? 3.992 -13.089 -10.684 1.00 96.44 83 ASP A N 1
ATOM 638 C CA . ASP A 1 83 ? 2.728 -13.606 -10.135 1.00 96.44 83 ASP A CA 1
ATOM 639 C C . ASP A 1 83 ? 2.212 -12.778 -8.947 1.00 96.44 83 ASP A C 1
ATOM 641 O O . ASP A 1 83 ? 1.006 -12.591 -8.812 1.00 96.44 83 ASP A O 1
ATOM 645 N N . ASP A 1 84 ? 3.113 -12.219 -8.138 1.00 95.56 84 ASP A N 1
ATOM 646 C CA . ASP A 1 84 ? 2.798 -11.322 -7.024 1.00 95.56 84 ASP A CA 1
ATOM 647 C C . ASP A 1 84 ? 2.206 -9.983 -7.498 1.00 95.56 84 ASP A C 1
ATOM 649 O O . ASP A 1 84 ? 1.167 -9.550 -6.997 1.00 95.56 84 ASP A O 1
ATOM 653 N N . ILE A 1 85 ? 2.801 -9.357 -8.519 1.00 95.56 85 ILE A N 1
ATOM 654 C CA . ILE A 1 85 ? 2.270 -8.127 -9.127 1.00 95.56 85 ILE A CA 1
ATOM 655 C C . ILE A 1 85 ? 0.911 -8.392 -9.783 1.00 95.56 85 ILE A C 1
ATOM 657 O O . ILE A 1 85 ? -0.014 -7.592 -9.625 1.00 95.56 85 ILE A O 1
ATOM 661 N N . ALA A 1 86 ? 0.769 -9.511 -10.498 1.00 94.69 86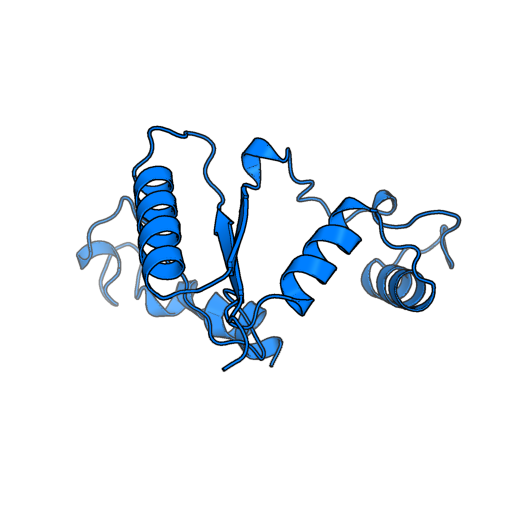 ALA A N 1
ATOM 662 C CA . ALA A 1 86 ? -0.488 -9.894 -11.131 1.00 94.69 86 ALA A CA 1
ATOM 663 C C . ALA A 1 86 ? -1.601 -10.163 -10.098 1.00 94.69 86 ALA A C 1
ATOM 665 O O . ALA A 1 86 ? -2.743 -9.743 -10.304 1.00 94.69 86 ALA A O 1
ATOM 666 N N . GLU A 1 87 ? -1.286 -10.801 -8.964 1.00 95.00 87 GLU A N 1
ATOM 667 C CA . GLU A 1 87 ? -2.251 -11.038 -7.885 1.00 95.00 87 GLU A CA 1
ATOM 668 C C . GLU A 1 87 ? -2.726 -9.722 -7.242 1.00 95.00 87 GLU A C 1
ATOM 670 O O . GLU A 1 87 ? -3.931 -9.529 -7.050 1.00 95.00 87 GLU A O 1
ATOM 675 N N . GLU A 1 88 ? -1.816 -8.781 -6.960 1.00 94.44 88 GLU A N 1
ATOM 676 C CA . GLU A 1 88 ? -2.191 -7.470 -6.413 1.00 94.44 88 GLU A CA 1
ATOM 677 C C . GLU A 1 88 ? -2.998 -6.631 -7.415 1.00 94.44 88 GLU A C 1
ATOM 679 O O . GLU A 1 88 ? -4.008 -6.035 -7.032 1.00 94.44 88 GLU A O 1
ATOM 684 N N . GLN A 1 89 ? -2.644 -6.641 -8.707 1.00 92.06 89 GLN A N 1
ATOM 685 C CA . GLN A 1 89 ? -3.471 -6.020 -9.753 1.00 92.06 89 GLN A CA 1
ATOM 686 C C . GLN A 1 89 ? -4.883 -6.618 -9.778 1.00 92.06 89 GLN A C 1
ATOM 688 O O . GLN A 1 89 ? -5.866 -5.877 -9.813 1.00 92.06 89 GLN A O 1
ATOM 693 N N . HIS A 1 90 ? -5.017 -7.937 -9.645 1.00 91.88 90 HIS A N 1
ATOM 694 C CA . HIS A 1 90 ? -6.327 -8.577 -9.615 1.00 91.88 90 HIS A CA 1
ATOM 695 C C . HIS A 1 90 ? -7.146 -8.236 -8.349 1.00 91.88 90 HIS A C 1
ATOM 697 O O . HIS A 1 90 ? -8.368 -8.061 -8.411 1.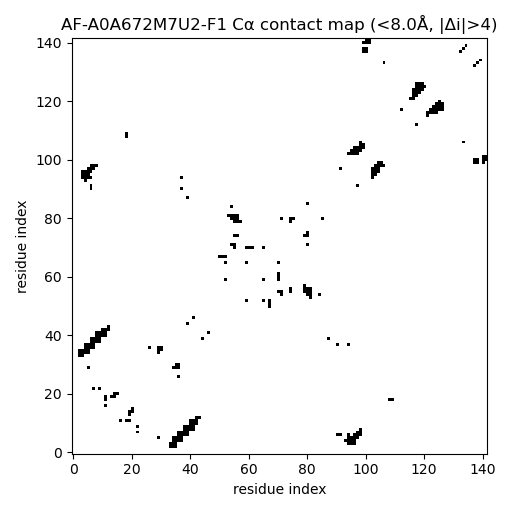00 91.88 90 HIS A O 1
ATOM 703 N N . LYS A 1 91 ? -6.497 -8.058 -7.188 1.00 90.31 91 LYS A N 1
ATOM 704 C CA . LYS A 1 91 ? -7.154 -7.531 -5.973 1.00 90.31 91 LYS A CA 1
ATOM 705 C C . LYS A 1 91 ? -7.655 -6.098 -6.187 1.00 90.31 91 LYS A C 1
ATOM 707 O O . LYS A 1 91 ? -8.778 -5.782 -5.778 1.00 90.31 91 LYS A O 1
ATOM 712 N N . LEU A 1 92 ? -6.862 -5.256 -6.858 1.00 86.62 92 LEU A N 1
ATOM 713 C CA . LEU A 1 92 ? -7.244 -3.891 -7.232 1.00 86.62 92 LEU A CA 1
ATOM 714 C C . LEU A 1 92 ? -8.450 -3.883 -8.182 1.00 86.62 92 LEU A C 1
ATOM 716 O O . LEU A 1 92 ? -9.389 -3.124 -7.943 1.00 86.62 92 LEU A O 1
ATOM 720 N N . GLU A 1 93 ? -8.490 -4.749 -9.199 1.00 85.94 93 GLU A N 1
ATOM 721 C CA . GLU A 1 93 ? -9.639 -4.911 -10.106 1.00 85.94 93 GLU A CA 1
ATOM 722 C C . GLU A 1 93 ? -10.930 -5.251 -9.345 1.00 85.94 93 GLU A C 1
ATOM 724 O O . GLU A 1 93 ? -11.943 -4.563 -9.509 1.00 85.94 93 GLU A O 1
ATOM 729 N N . GLN A 1 94 ? -10.887 -6.255 -8.459 1.00 80.69 94 GLN A N 1
ATOM 730 C CA . GLN A 1 94 ? -12.058 -6.745 -7.718 1.00 80.69 94 GLN A CA 1
ATOM 731 C C . GLN A 1 94 ? -12.660 -5.731 -6.732 1.00 80.69 94 GLN A C 1
ATOM 733 O O . GLN A 1 94 ? -13.866 -5.761 -6.478 1.00 80.69 94 GLN A O 1
ATOM 738 N N . ALA A 1 95 ? -11.844 -4.880 -6.106 1.00 75.50 95 ALA A N 1
ATOM 739 C CA . ALA A 1 95 ? -12.274 -4.074 -4.965 1.00 75.50 95 ALA A CA 1
ATOM 740 C C . ALA A 1 95 ? -12.976 -2.768 -5.377 1.00 75.50 95 ALA A C 1
ATOM 742 O O . ALA A 1 95 ? -12.342 -1.870 -5.903 1.00 75.50 95 ALA A O 1
ATOM 743 N N . GLU A 1 96 ? -14.278 -2.610 -5.119 1.00 68.06 96 GLU A N 1
ATOM 744 C CA . GLU A 1 96 ? -15.022 -1.346 -5.332 1.00 68.06 96 GLU A CA 1
ATOM 745 C C . GLU A 1 96 ? -14.593 -0.211 -4.377 1.00 68.06 96 GLU A C 1
ATOM 747 O O . GLU A 1 96 ? -14.843 0.968 -4.634 1.00 68.06 96 GLU A O 1
ATOM 752 N N . LEU A 1 97 ? -13.954 -0.581 -3.266 1.00 58.91 97 LEU A N 1
ATOM 753 C CA . LEU A 1 97 ? -13.340 0.284 -2.262 1.00 58.91 97 LEU A CA 1
ATOM 754 C C . LEU A 1 97 ? -11.880 -0.160 -2.085 1.00 58.91 97 LEU A C 1
ATOM 756 O O . LEU A 1 97 ? -11.538 -0.869 -1.142 1.00 58.91 97 LEU A O 1
ATOM 760 N N . VAL A 1 98 ? -11.023 0.217 -3.032 1.00 59.72 98 VAL A N 1
ATOM 761 C CA . VAL A 1 98 ? -9.567 0.232 -2.831 1.00 59.72 98 VAL A CA 1
ATOM 762 C C . VAL A 1 98 ? -9.213 1.545 -2.162 1.00 59.72 98 VAL A C 1
ATOM 764 O O . VAL A 1 98 ? -9.772 2.581 -2.507 1.00 59.72 98 VAL A O 1
ATOM 767 N N . ILE A 1 99 ? -8.209 1.547 -1.298 1.00 61.66 99 ILE A N 1
ATOM 768 C CA . ILE A 1 99 ? -7.498 2.779 -0.959 1.00 61.66 99 ILE A CA 1
ATOM 769 C C . ILE A 1 99 ? -6.657 3.216 -2.199 1.00 61.66 99 ILE A C 1
ATOM 771 O O . ILE A 1 99 ? -5.451 3.011 -2.245 1.00 61.66 99 ILE A O 1
ATOM 775 N N . PHE A 1 100 ? -7.376 3.798 -3.184 1.00 40.69 100 PHE A N 1
ATOM 776 C CA . PHE A 1 100 ? -7.037 4.539 -4.430 1.00 40.69 100 PHE A CA 1
ATOM 777 C C . PHE A 1 100 ? -6.852 3.730 -5.741 1.00 40.69 100 PHE A C 1
ATOM 779 O O . PHE A 1 100 ? -6.177 2.710 -5.732 1.00 40.69 100 PHE A O 1
ATOM 786 N N . GLN A 1 101 ? -7.392 4.130 -6.914 1.00 27.55 101 GLN A N 1
ATOM 787 C CA . GLN A 1 101 ? -8.548 5.025 -7.199 1.00 27.55 101 GLN A CA 1
ATOM 788 C C . GLN A 1 101 ? -9.406 4.510 -8.400 1.00 27.55 101 GLN A C 1
ATOM 790 O O . GLN A 1 101 ? -9.472 3.292 -8.550 1.00 27.55 101 GLN A O 1
ATOM 795 N N . ALA A 1 102 ? -10.227 5.319 -9.112 1.00 36.53 102 ALA A N 1
ATOM 796 C CA . ALA A 1 102 ? -11.550 4.973 -9.726 1.00 36.53 102 ALA A CA 1
ATOM 797 C C . ALA A 1 102 ? -12.602 4.430 -8.724 1.00 36.53 102 ALA A C 1
ATOM 799 O O . ALA A 1 102 ? -13.817 4.585 -8.865 1.00 36.53 102 ALA A O 1
ATOM 800 N N . LYS A 1 103 ? -12.094 3.815 -7.663 1.00 55.12 103 LYS A N 1
ATOM 801 C CA . LYS A 1 103 ? -12.720 3.399 -6.419 1.00 55.12 103 LYS A CA 1
ATOM 802 C C . LYS A 1 103 ? -12.486 4.492 -5.361 1.00 55.12 103 LYS A C 1
ATOM 804 O O . LYS A 1 103 ? -11.479 5.198 -5.405 1.00 55.12 103 LYS A O 1
ATOM 809 N N . LYS A 1 104 ? -13.413 4.668 -4.410 1.00 66.19 104 LYS A N 1
ATOM 810 C CA . LYS A 1 104 ? -13.244 5.648 -3.309 1.00 66.19 104 LYS A CA 1
ATOM 811 C C . LYS A 1 104 ? -12.151 5.199 -2.358 1.00 66.19 104 LYS A C 1
ATOM 813 O O . LYS A 1 104 ? -12.061 4.008 -2.114 1.00 66.19 104 LYS A O 1
ATOM 818 N N . ALA A 1 105 ? -11.431 6.135 -1.748 1.00 75.06 105 ALA A N 1
ATOM 819 C CA . ALA A 1 105 ? -10.165 5.820 -1.113 1.00 75.06 105 ALA A CA 1
ATOM 820 C C . ALA A 1 105 ? -9.792 6.723 0.069 1.00 75.06 105 ALA A C 1
ATOM 822 O O . ALA A 1 105 ? -10.193 7.885 0.113 1.00 75.06 105 ALA A O 1
ATOM 823 N N . ILE A 1 106 ? -9.059 6.174 1.047 1.00 82.94 106 ILE A N 1
ATOM 824 C CA . ILE A 1 106 ? -8.809 6.813 2.349 1.00 82.94 106 ILE A CA 1
ATOM 825 C C . ILE A 1 106 ? -7.428 6.409 2.881 1.00 82.94 106 ILE A C 1
ATOM 827 O O . ILE A 1 106 ? -7.206 5.236 3.167 1.00 82.94 106 ILE A O 1
ATOM 831 N N . LEU A 1 107 ? -6.526 7.370 3.098 1.00 83.75 107 LEU A N 1
ATOM 832 C CA . LEU A 1 107 ? -5.323 7.123 3.902 1.00 83.75 107 LEU A CA 1
ATOM 833 C C . LEU A 1 107 ? -5.695 7.100 5.389 1.00 83.75 107 LEU A C 1
ATOM 835 O O . LEU A 1 107 ? -6.255 8.067 5.901 1.00 83.75 107 LEU A O 1
ATOM 839 N N . SER A 1 108 ? -5.342 6.018 6.082 1.00 87.06 108 SER A N 1
ATOM 840 C CA . SER A 1 108 ? -5.370 5.928 7.544 1.00 87.06 108 SER A CA 1
ATOM 841 C C . SER A 1 108 ? -3.939 5.728 8.026 1.00 87.06 108 SER A C 1
ATOM 843 O O . SER A 1 108 ? -3.274 4.790 7.588 1.00 87.06 108 SER A O 1
ATOM 845 N N . PHE A 1 109 ? -3.439 6.633 8.864 1.00 88.25 109 PHE A N 1
ATOM 846 C CA . PHE A 1 109 ? -2.040 6.662 9.284 1.00 88.25 109 PHE A CA 1
ATOM 847 C C . PHE A 1 109 ? -1.902 7.105 10.744 1.00 88.25 109 PHE A C 1
ATOM 849 O O . PHE A 1 109 ? -2.777 7.768 11.298 1.00 88.25 109 PHE A O 1
ATOM 856 N N . THR A 1 110 ? -0.776 6.748 11.360 1.00 88.25 110 THR A N 1
ATOM 857 C CA . THR A 1 110 ? -0.432 7.106 12.742 1.00 88.25 110 THR A CA 1
ATOM 858 C C . THR A 1 110 ? 0.871 7.895 12.768 1.00 88.25 110 THR A C 1
ATOM 860 O O . THR A 1 110 ? 1.874 7.419 12.237 1.00 88.25 110 THR A O 1
ATOM 863 N N . THR A 1 111 ? 0.894 9.054 13.423 1.00 91.94 111 THR A N 1
ATOM 864 C CA . THR A 1 111 ? 2.116 9.836 13.663 1.00 91.94 111 THR A CA 1
ATOM 865 C C . THR A 1 111 ? 2.570 9.706 15.118 1.00 91.94 111 THR A C 1
ATOM 867 O O . THR A 1 111 ? 1.755 9.541 16.022 1.00 91.94 111 THR A O 1
ATOM 870 N N . GLY A 1 112 ? 3.883 9.788 15.356 1.00 92.44 112 GLY A N 1
ATOM 871 C CA . GLY A 1 112 ? 4.434 9.917 16.714 1.00 92.44 112 GLY A CA 1
ATOM 872 C C . GLY A 1 112 ? 4.424 11.357 17.247 1.00 92.44 112 GLY A C 1
ATOM 873 O O . GLY A 1 112 ? 4.468 11.562 18.456 1.00 92.44 112 GLY A O 1
ATOM 874 N N . GLY A 1 113 ? 4.374 12.352 16.353 1.00 92.31 113 GLY A N 1
ATOM 875 C CA . GLY A 1 113 ? 4.291 13.768 16.712 1.00 92.31 113 GLY A CA 1
ATOM 876 C C . GLY A 1 113 ? 2.867 14.207 17.061 1.00 92.31 113 GLY A C 1
ATOM 877 O O . GLY A 1 113 ? 1.894 13.657 16.545 1.00 92.31 113 GLY A O 1
ATOM 878 N N . THR A 1 114 ? 2.744 15.227 17.912 1.00 94.38 114 THR A N 1
ATOM 879 C CA . THR A 1 114 ? 1.453 15.829 18.277 1.00 94.38 114 THR A CA 1
ATOM 880 C C . THR A 1 114 ? 0.894 16.692 17.145 1.00 94.38 114 THR A C 1
ATOM 882 O O . THR A 1 114 ? 1.639 17.182 16.300 1.00 94.38 114 THR A O 1
ATOM 885 N N . GLU A 1 115 ? -0.415 16.962 17.163 1.00 93.44 115 GLU A N 1
ATOM 886 C CA . GLU A 1 115 ? -1.086 17.848 16.192 1.00 93.44 115 GLU A CA 1
ATOM 887 C C . GLU A 1 115 ? -0.373 19.205 16.033 1.00 93.44 115 GLU A C 1
ATOM 889 O O . GLU A 1 115 ? -0.156 19.674 14.920 1.00 93.44 115 GLU A O 1
ATOM 894 N N . SER A 1 116 ? 0.068 19.810 17.142 1.00 96.38 116 SER A N 1
ATOM 895 C CA . SER A 1 116 ? 0.798 21.085 17.146 1.00 96.38 116 SER A CA 1
ATOM 896 C C . SER A 1 116 ? 2.124 21.056 16.379 1.00 96.38 116 SER A C 1
ATOM 898 O O . SER A 1 116 ? 2.572 22.105 15.926 1.00 96.38 116 SER A O 1
ATOM 900 N N . MET A 1 117 ? 2.756 19.890 16.215 1.00 96.94 117 MET A N 1
ATOM 901 C CA . MET A 1 117 ? 3.998 19.767 15.446 1.00 96.94 117 MET A CA 1
ATOM 902 C C . MET A 1 117 ? 3.756 19.890 13.940 1.00 96.94 117 MET A C 1
ATOM 904 O O . MET A 1 117 ? 4.674 20.299 13.235 1.00 96.94 117 MET A O 1
ATOM 908 N N . PHE A 1 118 ? 2.540 19.587 13.468 1.00 95.94 118 PHE A N 1
ATOM 909 C CA . PHE A 1 118 ? 2.164 19.582 12.050 1.00 95.94 118 PHE A CA 1
ATOM 910 C C . PHE A 1 118 ? 1.227 20.738 11.642 1.00 95.94 118 PHE A C 1
ATOM 912 O O . PHE A 1 118 ? 0.507 20.658 10.641 1.00 95.94 118 PHE A O 1
ATOM 919 N N . LYS A 1 119 ? 1.193 21.813 12.436 1.00 95.50 119 LYS A N 1
ATOM 920 C CA . LYS A 1 119 ? 0.563 23.082 12.045 1.00 95.50 119 LYS A CA 1
ATOM 921 C C . LYS A 1 119 ? 1.473 23.849 11.073 1.00 95.50 119 LYS A C 1
ATOM 923 O O . LYS A 1 119 ? 2.670 23.567 11.038 1.00 95.50 119 LYS A O 1
ATOM 928 N N . PRO A 1 120 ? 0.966 24.843 10.318 1.00 96.19 120 PRO A N 1
ATOM 929 C CA . PRO A 1 120 ? 1.794 25.650 9.414 1.00 96.19 120 PRO A CA 1
ATOM 930 C C . PRO A 1 120 ? 3.001 26.333 10.082 1.00 96.19 120 PRO A C 1
ATOM 932 O O . PRO A 1 120 ? 4.018 26.545 9.429 1.00 96.19 120 PRO A O 1
ATOM 935 N N . ASP A 1 121 ? 2.898 26.646 11.375 1.00 96.25 121 ASP A N 1
ATOM 936 C CA . ASP A 1 121 ? 3.945 27.196 12.249 1.00 96.25 121 ASP A CA 1
ATOM 937 C C . ASP A 1 121 ? 4.663 26.132 13.111 1.00 96.25 121 ASP A C 1
ATOM 939 O O . ASP A 1 121 ? 5.560 26.453 13.892 1.00 96.25 121 ASP A O 1
ATOM 943 N N . GLY A 1 122 ? 4.273 24.862 12.984 1.00 96.00 122 GLY A N 1
ATOM 944 C CA . GLY A 1 122 ? 4.827 23.733 13.722 1.00 96.00 122 GLY A CA 1
ATOM 945 C C . GLY A 1 122 ? 6.189 23.270 13.199 1.00 96.00 122 GLY A C 1
ATOM 946 O O . GLY A 1 122 ? 6.576 23.524 12.060 1.00 96.00 122 GLY A O 1
ATOM 947 N N . VAL A 1 123 ? 6.920 22.521 14.030 1.00 96.75 123 VAL A N 1
ATOM 948 C CA . VAL A 1 123 ? 8.290 22.041 13.737 1.00 96.75 123 VAL A CA 1
ATOM 949 C C . VAL A 1 123 ? 8.403 21.080 12.543 1.00 96.75 123 VAL A C 1
ATOM 951 O O . VAL A 1 123 ? 9.512 20.801 12.090 1.00 96.75 123 VAL A O 1
ATOM 954 N N . HIS A 1 124 ? 7.287 20.550 12.042 1.00 95.38 124 HIS A N 1
ATOM 955 C CA . HIS A 1 124 ? 7.217 19.729 10.830 1.00 95.38 124 HIS A CA 1
ATOM 956 C C . HIS A 1 124 ? 6.492 20.429 9.666 1.00 95.38 124 HIS A C 1
ATOM 958 O O . HIS A 1 124 ? 6.420 19.861 8.578 1.00 95.38 124 HIS A O 1
ATOM 964 N N . GLY A 1 125 ? 5.996 21.655 9.871 1.00 95.25 125 GLY A N 1
ATOM 965 C CA . GLY A 1 125 ? 5.161 22.379 8.914 1.00 95.25 125 GLY A CA 1
ATOM 966 C C . GLY A 1 125 ? 3.763 21.777 8.740 1.00 95.25 125 GLY A C 1
ATOM 967 O O . GLY A 1 125 ? 3.393 20.803 9.393 1.00 95.25 125 GLY A O 1
ATOM 968 N N . ASP A 1 126 ? 2.976 22.378 7.847 1.00 95.38 126 ASP A N 1
ATOM 969 C CA . ASP A 1 126 ? 1.591 21.982 7.578 1.00 95.38 126 ASP A CA 1
ATOM 970 C C . ASP A 1 126 ? 1.488 20.531 7.066 1.00 95.38 126 ASP A C 1
ATOM 972 O O . ASP A 1 126 ? 2.039 20.193 6.014 1.00 95.38 126 ASP A O 1
ATOM 976 N N . ILE A 1 127 ? 0.722 19.690 7.773 1.00 93.69 127 ILE A N 1
ATOM 977 C CA . ILE A 1 127 ? 0.463 18.286 7.411 1.00 93.69 127 ILE A CA 1
ATOM 978 C C . ILE A 1 127 ? -0.103 18.102 5.995 1.00 93.69 127 ILE A C 1
ATOM 980 O O . ILE A 1 127 ? 0.091 17.049 5.386 1.00 93.69 127 ILE A O 1
ATOM 984 N N . ASN A 1 128 ? -0.776 19.113 5.441 1.00 92.31 128 ASN A N 1
ATOM 985 C CA . ASN A 1 128 ? -1.336 19.047 4.093 1.00 92.31 128 ASN A CA 1
ATOM 986 C C . ASN A 1 128 ? -0.248 18.979 3.006 1.00 92.31 128 ASN A C 1
ATOM 988 O O . ASN A 1 128 ? -0.507 18.462 1.921 1.00 92.31 128 ASN A O 1
ATOM 992 N N . VAL A 1 129 ? 0.980 19.429 3.298 1.00 91.31 129 VAL A N 1
ATOM 993 C CA . VAL A 1 129 ? 2.114 19.362 2.363 1.00 91.31 129 VAL A CA 1
ATOM 994 C C . VAL A 1 129 ? 2.552 17.911 2.103 1.00 91.31 129 VAL A C 1
ATOM 996 O O . VAL A 1 129 ? 2.480 17.494 0.947 1.00 91.31 129 VAL A O 1
ATOM 999 N N . PRO A 1 130 ? 2.947 17.083 3.095 1.00 87.12 130 PRO A N 1
ATOM 1000 C CA . PRO A 1 130 ? 3.270 15.673 2.846 1.00 87.12 130 PRO A CA 1
ATOM 1001 C C . PRO A 1 130 ? 2.052 14.835 2.420 1.00 87.12 130 PRO A C 1
ATOM 1003 O O . PRO A 1 130 ? 2.216 13.845 1.706 1.00 87.12 130 PRO A O 1
ATOM 1006 N N . LEU A 1 131 ? 0.824 15.239 2.773 1.00 88.56 131 LEU A N 1
ATOM 1007 C CA . LEU A 1 131 ? -0.395 14.583 2.285 1.00 88.56 131 LEU A CA 1
ATOM 1008 C C . LEU A 1 131 ? -0.674 14.811 0.787 1.00 88.56 131 LEU A C 1
ATOM 1010 O O . LEU A 1 131 ? -1.582 14.177 0.249 1.00 88.56 131 LEU A O 1
ATOM 1014 N N . CYS A 1 132 ? 0.143 15.597 0.069 1.00 86.06 132 CYS A N 1
ATOM 1015 C CA . CYS A 1 132 ? 0.056 15.727 -1.391 1.00 86.06 132 CYS A CA 1
ATOM 1016 C C . CYS A 1 132 ? 0.206 14.395 -2.155 1.00 86.06 132 CYS A C 1
ATOM 1018 O O . CYS A 1 132 ? -0.199 14.326 -3.315 1.00 86.06 132 CYS A O 1
ATOM 1020 N N . VAL A 1 133 ? 0.681 13.319 -1.508 1.00 82.69 133 VAL A N 1
ATOM 1021 C CA . VAL A 1 133 ? 0.613 11.936 -2.021 1.00 82.69 133 VAL A CA 1
ATOM 1022 C C . VAL A 1 133 ? -0.809 11.523 -2.441 1.00 82.69 133 VAL A C 1
ATOM 1024 O O . VAL A 1 133 ? -0.972 10.809 -3.429 1.00 82.69 133 VAL A O 1
ATOM 1027 N N . GLN A 1 134 ? -1.847 12.050 -1.772 1.00 81.44 134 GLN A N 1
ATOM 1028 C CA . GLN A 1 134 ? -3.255 11.892 -2.169 1.00 81.44 134 GLN A CA 1
ATOM 1029 C C . GLN A 1 134 ? -3.531 12.417 -3.584 1.00 81.44 134 GLN A C 1
ATOM 1031 O O . GLN A 1 134 ? -4.403 11.901 -4.276 1.00 81.44 134 GLN A O 1
ATOM 1036 N N . HIS A 1 135 ? -2.787 13.426 -4.032 1.00 82.44 135 HIS A N 1
ATOM 1037 C CA . HIS A 1 135 ? -2.893 13.950 -5.384 1.00 82.44 135 HIS A CA 1
ATOM 1038 C C . HIS A 1 135 ? -1.937 13.228 -6.347 1.00 82.44 135 HIS A C 1
ATOM 1040 O O . HIS A 1 135 ? -2.367 12.728 -7.383 1.00 82.44 135 HIS A O 1
ATOM 1046 N N . SER A 1 136 ? -0.650 13.136 -5.995 1.00 83.31 136 SER A N 1
ATOM 1047 C CA . SER A 1 136 ? 0.413 12.732 -6.927 1.00 83.31 136 SER A CA 1
ATOM 1048 C C . SER A 1 136 ? 0.455 11.240 -7.256 1.00 83.31 136 SER A C 1
ATOM 1050 O O . SER A 1 136 ? 0.760 10.891 -8.392 1.00 83.31 136 SER A O 1
ATOM 1052 N N . THR A 1 137 ? 0.146 10.357 -6.305 1.00 83.62 137 THR A N 1
ATOM 1053 C CA . THR A 1 137 ? 0.101 8.905 -6.561 1.00 83.62 137 THR A CA 1
ATOM 1054 C C . THR A 1 137 ? -1.319 8.431 -6.849 1.00 83.62 137 THR A C 1
ATOM 1056 O O . THR A 1 137 ? -1.511 7.448 -7.555 1.00 83.62 137 THR A O 1
ATOM 1059 N N . LEU A 1 138 ? -2.317 9.107 -6.284 1.00 82.94 138 LEU A N 1
ATOM 1060 C CA . LEU A 1 138 ? -3.596 8.472 -5.997 1.00 82.94 138 LEU A CA 1
ATOM 1061 C C . LEU A 1 138 ? -4.748 9.071 -6.817 1.00 82.94 138 LEU A C 1
ATOM 1063 O O . LEU A 1 138 ? -5.376 8.354 -7.592 1.00 82.94 138 LEU A O 1
ATOM 1067 N N . HIS A 1 139 ? -4.948 10.390 -6.754 1.00 82.94 139 HIS A N 1
ATOM 1068 C CA . HIS A 1 139 ? -5.821 11.110 -7.690 1.00 82.94 139 HIS A CA 1
ATOM 1069 C C . HIS A 1 139 ? -5.320 11.032 -9.143 1.00 82.94 139 HIS A C 1
ATOM 1071 O O . HIS A 1 139 ? -6.112 11.086 -10.075 1.00 82.94 139 HIS A O 1
ATOM 1077 N N . PHE A 1 140 ? -4.012 10.846 -9.348 1.00 83.56 140 PHE A N 1
ATOM 1078 C CA . PHE A 1 140 ? -3.427 10.607 -10.669 1.00 83.56 140 PHE A CA 1
ATOM 1079 C C . PHE A 1 140 ? -3.992 9.357 -11.382 1.00 83.56 140 PHE A C 1
ATOM 1081 O O . PHE A 1 140 ? -3.973 9.297 -12.609 1.00 83.56 140 PHE A O 1
ATOM 1088 N N . LEU A 1 141 ? -4.503 8.368 -10.636 1.00 79.75 141 LEU A N 1
ATOM 1089 C CA . LEU A 1 141 ? -4.955 7.076 -11.171 1.00 79.75 141 LEU A CA 1
ATOM 1090 C C . LEU A 1 141 ? -6.465 6.993 -11.484 1.00 79.75 141 LEU A C 1
ATOM 1092 O O . LEU A 1 141 ? -6.936 5.919 -11.860 1.00 79.75 141 LEU A O 1
ATOM 1096 N N . GLY A 1 142 ? -7.224 8.091 -11.353 1.00 66.88 142 GLY A N 1
ATOM 1097 C CA . GLY A 1 142 ? -8.649 8.175 -11.726 1.00 66.88 142 GLY A CA 1
ATOM 1098 C C . GLY A 1 142 ? -9.501 8.831 -10.657 1.00 66.88 142 GLY A C 1
ATOM 1099 O O . GLY A 1 142 ? -10.299 8.115 -10.010 1.00 66.88 142 GLY A O 1
#

Foldseek 3Di:
DDAAEAEAEQEDQDCPDPSVVVVVVVVVVCVVVRYHYHYHDCNVVVNDPDQDPVQFADDFPCPVDDDSVVRVVVSVVVVGGDPVVVVVVVSVVRHLHYLADPHDHDDDDDDPDDPQLQDCPHVVHHPVVVVCCCVPVGVVRD

pLDDT: mean 89.29, std 11.59, range [27.55, 97.44]

Sequence (142 aa):
MAQKTALIVYAHQSPASFNAAARDVAVQALTKQGYKVLVSDLYAMNFKASATAEDIKGDLKNPEHFIYNNEMMVAWQDGRLSDDIAEEQHKLEQAELVIFQAKKAILSFTTGGTESMFKPDGVHGDINVPLCVQHSTLHFLG

Nearest PDB structures (foldseek):
  5a4k-assembly2_D  TM=9.564E-01  e=1.396E-12  Homo sapiens
  5fuq-assembly1_B  TM=9.416E-01  e=2.216E-12  Homo sapiens
  4cet-assembly1_A-2  TM=9.508E-01  e=3.759E-12  Homo sapiens
  1d4a-assembly1_A  TM=9.592E-01  e=7.771E-12  Homo sapiens
  4cf6-assembly1_A  TM=9.546E-01  e=6.374E-12  Homo sapiens

InterPro domains:
  IPR003680 Flavodoxin-like fold [PF02525] (5-102)
  IPR029039 Flavoprotein-like superfamily [G3DSA:3.40.50.360] (3-101)
  IPR029039 Flavoprotein-like superfamily [G3DSA:3.40.50.360] (102-142)
  IPR029039 Flavoprotein-like superfamily [SSF52218] (5-142)
  IPR051545 NAD(P)H dehydrogenase (quinone) [PTHR10204] (4-101)

Organism: Sinocyclocheilus grahami (NCBI:txid75366)

Radius of gyration: 18.34 Å; Cα contacts (8 Å, |Δi|>4):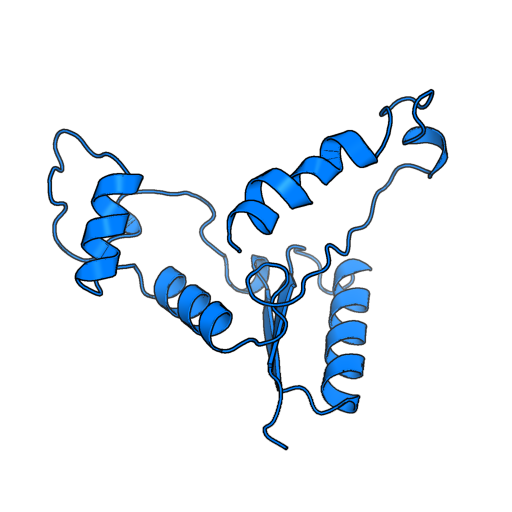 160; chains: 1; bounding box: 49×42×43 Å